Protein AF-A0A1W2LYK5-F1 (afdb_monomer_lite)

Foldseek 3Di:
DVVVVVVVVCVVVVVVCQDLVNCQVAFAFEPDDLRGHQWHDDPNFIWGFLLGSNPDPVSVVPRDPVSVPDDSFAFPVVPPQDDDDPDQDWDFDAWRHYVVDDTWTKTARDDAPPVGDGQWIWTPPDVRGITIIGTPPGD

Organism: NCBI:txid227715

Structure (mmCIF, N/CA/C/O backbone):
data_AF-A0A1W2LYK5-F1
#
_entry.id   AF-A0A1W2LYK5-F1
#
loop_
_atom_site.group_PDB
_atom_site.id
_atom_site.type_symbol
_atom_site.label_atom_id
_atom_site.label_alt_id
_atom_site.label_comp_id
_atom_site.label_asym_id
_atom_site.label_entity_id
_atom_site.label_seq_id
_atom_site.pdbx_PDB_ins_code
_atom_site.Cartn_x
_atom_site.Cartn_y
_atom_site.Cartn_z
_atom_site.occupancy
_atom_site.B_iso_or_equiv
_atom_site.auth_seq_id
_atom_site.auth_comp_id
_atom_site.auth_asym_id
_atom_site.auth_atom_id
_atom_site.pdbx_PDB_model_num
ATOM 1 N N . MET A 1 1 ? 32.619 -19.075 -25.658 1.00 56.69 1 MET A N 1
ATOM 2 C CA . MET A 1 1 ? 32.924 -17.700 -25.191 1.00 56.69 1 MET A CA 1
ATOM 3 C C . MET A 1 1 ? 31.759 -16.702 -25.325 1.00 56.69 1 MET A C 1
ATOM 5 O O . MET A 1 1 ? 31.976 -15.523 -25.106 1.00 56.69 1 MET A O 1
ATOM 9 N N . VAL A 1 2 ? 30.522 -17.137 -25.621 1.00 58.50 2 VAL A N 1
ATOM 10 C CA . VAL A 1 2 ? 29.346 -16.240 -25.767 1.00 58.50 2 VAL A CA 1
ATOM 11 C C . VAL A 1 2 ? 28.432 -16.264 -24.528 1.00 58.50 2 VAL A C 1
ATOM 13 O O . VAL A 1 2 ? 27.622 -15.370 -24.328 1.00 58.50 2 VAL A O 1
ATOM 16 N N . LEU A 1 3 ? 28.605 -17.251 -23.640 1.00 58.81 3 LEU A N 1
ATOM 17 C CA . LEU A 1 3 ? 27.759 -17.422 -22.453 1.00 58.81 3 LEU A CA 1
ATOM 18 C C . LEU A 1 3 ? 27.906 -16.278 -21.438 1.00 58.81 3 LEU A C 1
ATOM 20 O O . LEU A 1 3 ? 26.917 -15.815 -20.892 1.00 58.81 3 LEU A O 1
ATOM 24 N N . VAL A 1 4 ? 29.136 -15.812 -21.207 1.00 66.19 4 VAL A N 1
ATOM 25 C CA . VAL A 1 4 ? 29.448 -14.765 -20.220 1.00 66.19 4 VAL A CA 1
ATOM 26 C C . VAL A 1 4 ? 28.820 -13.409 -20.579 1.00 66.19 4 VAL A C 1
ATOM 28 O O . VAL A 1 4 ? 28.147 -12.848 -19.718 1.00 66.19 4 VAL A O 1
ATOM 31 N N . PRO A 1 5 ? 28.948 -12.881 -21.816 1.00 65.38 5 PRO A N 1
ATOM 32 C CA . PRO A 1 5 ? 28.287 -11.625 -22.171 1.00 65.38 5 PRO A CA 1
ATOM 33 C C . PRO A 1 5 ? 26.756 -11.734 -22.162 1.00 65.38 5 PRO A C 1
ATOM 35 O O . PRO A 1 5 ? 26.103 -10.774 -21.774 1.00 65.38 5 PRO A O 1
ATOM 38 N N . VAL A 1 6 ? 26.182 -12.894 -22.508 1.00 69.12 6 VAL A N 1
ATOM 39 C CA . VAL A 1 6 ? 24.724 -13.126 -22.454 1.00 69.12 6 VAL A CA 1
ATOM 40 C C . VAL A 1 6 ? 24.207 -13.208 -21.011 1.00 69.12 6 VAL A C 1
ATOM 42 O O . VAL A 1 6 ? 23.164 -12.645 -20.694 1.00 69.12 6 VAL A O 1
ATOM 45 N N . LEU A 1 7 ? 24.943 -13.861 -20.109 1.00 67.12 7 LEU A N 1
ATOM 46 C CA . LEU A 1 7 ? 24.621 -13.889 -18.677 1.00 67.12 7 LEU A CA 1
ATOM 47 C C . LEU A 1 7 ? 24.741 -12.505 -18.034 1.00 67.12 7 LEU A C 1
ATOM 49 O O . LEU A 1 7 ? 23.909 -12.148 -17.206 1.00 67.12 7 LEU A O 1
ATOM 53 N N . LEU A 1 8 ? 25.737 -11.710 -18.431 1.00 64.06 8 LEU A N 1
ATOM 54 C CA . LEU A 1 8 ? 25.890 -10.334 -17.959 1.00 64.06 8 LEU A CA 1
ATOM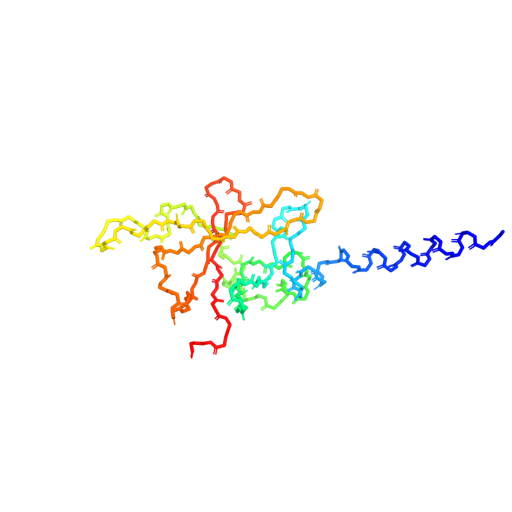 55 C C . LEU A 1 8 ? 24.749 -9.436 -18.449 1.00 64.06 8 LEU A C 1
ATOM 57 O O . LEU A 1 8 ? 24.193 -8.689 -17.649 1.00 64.06 8 LEU A O 1
ATOM 61 N N . THR A 1 9 ? 24.347 -9.523 -19.720 1.00 62.62 9 THR A N 1
ATOM 62 C CA . THR A 1 9 ? 23.219 -8.726 -20.229 1.00 62.62 9 THR A CA 1
ATOM 63 C C . THR A 1 9 ? 21.892 -9.144 -19.604 1.00 62.62 9 THR A C 1
ATOM 65 O O . THR A 1 9 ? 21.122 -8.273 -19.204 1.00 62.62 9 THR A O 1
ATOM 68 N N . LEU A 1 10 ? 21.644 -10.447 -19.429 1.00 63.03 10 LEU A N 1
ATOM 69 C CA . LEU A 1 10 ? 20.467 -10.949 -18.710 1.00 63.03 10 LEU A CA 1
ATOM 70 C C . LEU A 1 10 ? 20.478 -10.556 -17.228 1.00 63.03 10 LEU A C 1
ATOM 72 O O . LEU A 1 10 ? 19.434 -10.200 -16.694 1.00 63.03 10 LEU A O 1
ATOM 76 N N . GLY A 1 11 ? 21.639 -10.566 -16.569 1.00 62.53 11 GLY A N 1
ATOM 77 C CA . GLY A 1 11 ? 21.780 -10.132 -15.179 1.00 62.53 11 GLY A CA 1
ATOM 78 C C . GLY A 1 11 ? 21.525 -8.633 -14.996 1.00 62.53 11 GLY A C 1
ATOM 79 O O . GLY A 1 11 ? 20.827 -8.238 -14.064 1.00 62.53 11 GLY A O 1
ATOM 80 N N . VAL A 1 12 ? 22.023 -7.797 -15.912 1.00 62.00 12 VAL A N 1
ATOM 81 C CA . VAL A 1 12 ? 21.810 -6.339 -15.887 1.00 62.00 12 VAL A CA 1
ATOM 82 C C . VAL A 1 12 ? 20.353 -5.980 -16.208 1.00 62.00 12 VAL A C 1
ATOM 84 O O . VAL A 1 12 ? 19.761 -5.156 -15.512 1.00 62.00 12 VAL A O 1
ATOM 87 N N . LEU A 1 13 ? 19.744 -6.624 -17.210 1.00 59.59 13 LEU A N 1
ATOM 88 C CA . LEU A 1 13 ? 18.330 -6.418 -17.557 1.00 59.59 13 LEU A CA 1
ATOM 89 C C . LEU A 1 13 ? 17.386 -6.977 -16.484 1.00 59.59 13 LEU A C 1
ATOM 91 O O . LEU A 1 13 ? 16.396 -6.333 -16.144 1.00 59.59 13 LEU A O 1
ATOM 95 N N . GLY A 1 14 ? 17.720 -8.133 -15.906 1.00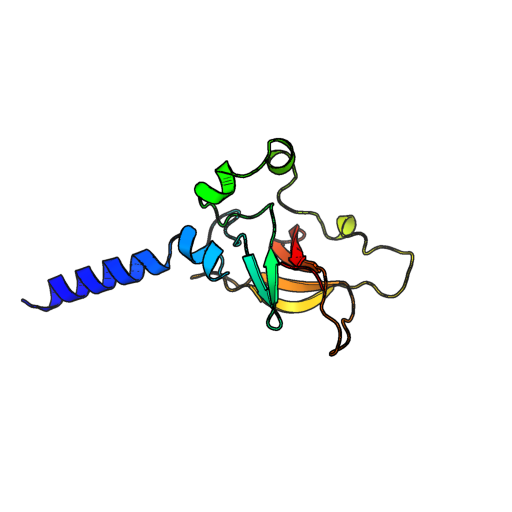 61.41 14 GLY A N 1
ATOM 96 C CA . GLY A 1 14 ? 16.986 -8.728 -14.792 1.00 61.41 14 GLY A CA 1
ATOM 97 C C . GLY A 1 14 ? 17.038 -7.845 -13.548 1.00 61.41 14 GLY A C 1
ATOM 98 O O . GLY A 1 14 ? 16.001 -7.540 -12.974 1.00 61.41 14 GLY A O 1
ATOM 99 N N . GLY A 1 15 ? 18.219 -7.342 -13.177 1.00 62.69 15 GLY A N 1
ATOM 100 C CA . GLY A 1 15 ? 18.390 -6.459 -12.019 1.00 62.69 15 GLY A CA 1
ATOM 101 C C . GLY A 1 15 ? 17.610 -5.142 -12.115 1.00 62.69 15 GLY A C 1
ATOM 102 O O . GLY A 1 15 ? 17.073 -4.669 -11.113 1.00 62.69 15 GLY A O 1
ATOM 103 N N . ALA A 1 16 ? 17.485 -4.567 -13.316 1.00 65.25 16 ALA A N 1
ATOM 104 C CA . ALA A 1 16 ? 16.752 -3.316 -13.532 1.00 65.25 16 ALA A CA 1
ATOM 105 C C . ALA A 1 16 ? 15.245 -3.439 -13.227 1.00 65.25 16 ALA A C 1
ATOM 107 O O . ALA A 1 16 ? 14.635 -2.489 -12.723 1.00 65.25 16 ALA A O 1
ATOM 108 N N . ALA A 1 17 ? 14.665 -4.620 -13.465 1.00 64.12 17 ALA A N 1
ATOM 109 C CA . ALA A 1 17 ? 13.265 -4.918 -13.176 1.00 64.12 17 ALA A CA 1
ATOM 110 C C . ALA A 1 17 ? 12.966 -5.065 -11.677 1.00 64.12 17 ALA A C 1
ATOM 112 O O . ALA A 1 17 ? 11.803 -5.136 -11.311 1.00 64.12 17 ALA A O 1
ATOM 113 N N . PHE A 1 18 ? 13.984 -5.086 -10.808 1.00 77.88 18 PHE A N 1
ATOM 114 C CA . PHE A 1 18 ? 13.834 -5.268 -9.359 1.00 77.88 18 PHE A CA 1
ATOM 115 C C . PHE A 1 18 ? 14.186 -4.009 -8.558 1.00 77.88 18 PHE A C 1
ATOM 117 O O . PHE A 1 18 ? 14.488 -4.068 -7.366 1.00 77.88 18 PHE A O 1
ATOM 124 N N . THR A 1 19 ? 14.139 -2.843 -9.201 1.00 85.12 19 THR A N 1
ATOM 125 C CA . THR A 1 19 ? 14.416 -1.565 -8.540 1.00 85.12 19 THR A CA 1
ATOM 126 C C . THR A 1 19 ? 13.174 -0.997 -7.867 1.00 85.12 19 THR A C 1
ATOM 128 O O . THR A 1 19 ? 12.041 -1.218 -8.293 1.00 85.12 19 THR A O 1
ATOM 131 N N . SER A 1 20 ? 13.380 -0.173 -6.841 1.00 87.75 20 SER A N 1
ATOM 132 C CA . SER A 1 20 ? 12.300 0.562 -6.176 1.00 87.75 20 SER A CA 1
ATOM 133 C C . SER A 1 20 ? 11.527 1.459 -7.140 1.00 87.75 20 SER A C 1
ATOM 135 O O . SER A 1 20 ? 10.318 1.603 -7.009 1.00 87.75 20 SER A O 1
ATOM 137 N N . LYS A 1 21 ? 12.187 2.035 -8.152 1.00 86.56 21 LYS A N 1
ATOM 138 C CA . LYS A 1 21 ? 11.506 2.842 -9.171 1.00 86.56 21 LYS A CA 1
ATOM 139 C C . LYS A 1 21 ? 10.470 2.020 -9.942 1.00 86.56 21 LYS A C 1
ATOM 141 O O . LYS A 1 21 ? 9.342 2.475 -10.093 1.00 86.56 21 LYS A O 1
ATOM 146 N N . VAL A 1 22 ? 10.839 0.817 -10.381 1.00 87.44 22 VAL A N 1
ATOM 147 C CA . VAL A 1 22 ? 9.934 -0.077 -11.117 1.00 87.44 22 VAL A CA 1
ATOM 148 C C . VAL A 1 22 ? 8.843 -0.622 -10.193 1.00 87.44 22 VAL A C 1
ATOM 150 O O . VAL A 1 22 ? 7.679 -0.600 -10.580 1.00 87.44 22 VAL A O 1
ATOM 153 N N . ALA A 1 23 ? 9.179 -0.985 -8.952 1.00 90.12 23 ALA A N 1
ATOM 154 C CA . ALA A 1 23 ? 8.219 -1.437 -7.940 1.00 90.12 23 ALA A CA 1
ATOM 155 C C . ALA A 1 23 ? 7.059 -0.446 -7.751 1.00 90.12 23 ALA A C 1
ATOM 157 O O . ALA A 1 23 ? 5.896 -0.824 -7.834 1.00 90.12 23 ALA A O 1
ATOM 158 N N . ASN A 1 24 ? 7.366 0.846 -7.600 1.00 90.75 24 ASN A N 1
ATOM 159 C CA . ASN A 1 24 ? 6.345 1.891 -7.467 1.00 90.75 24 ASN A CA 1
ATOM 160 C C . ASN A 1 24 ? 5.562 2.182 -8.750 1.00 90.75 24 ASN A C 1
ATOM 162 O O . ASN A 1 24 ? 4.464 2.725 -8.669 1.00 90.75 24 ASN A O 1
ATOM 166 N N . HIS A 1 25 ? 6.138 1.895 -9.919 1.00 86.81 25 HIS A N 1
ATOM 167 C CA . HIS A 1 25 ? 5.488 2.154 -11.201 1.00 86.81 25 HIS A CA 1
ATOM 168 C C . HIS A 1 25 ? 4.543 1.019 -11.604 1.00 86.81 25 HIS A C 1
ATOM 170 O O . HIS A 1 25 ? 3.451 1.278 -12.092 1.00 86.81 25 HIS A O 1
ATOM 176 N N . ILE A 1 26 ? 4.967 -0.226 -11.380 1.00 87.12 26 ILE A N 1
ATOM 177 C CA . ILE A 1 26 ? 4.223 -1.439 -11.740 1.00 87.12 26 ILE A CA 1
ATOM 178 C C . ILE A 1 26 ? 3.300 -1.900 -10.604 1.00 87.12 26 ILE A C 1
ATOM 180 O O . ILE A 1 26 ? 2.294 -2.551 -10.860 1.00 87.12 26 ILE A O 1
ATOM 184 N N . GLY A 1 27 ? 3.613 -1.551 -9.355 1.00 90.06 27 GLY A N 1
ATOM 185 C CA . GLY A 1 27 ? 2.765 -1.828 -8.196 1.00 90.06 27 GLY A CA 1
ATOM 186 C C . GLY A 1 27 ? 3.025 -3.161 -7.498 1.00 90.06 27 GLY A C 1
ATOM 187 O O . GLY A 1 27 ? 2.128 -3.686 -6.843 1.00 90.06 27 GLY A O 1
ATOM 188 N N . TYR A 1 28 ? 4.248 -3.697 -7.581 1.00 91.19 28 TYR A N 1
ATOM 189 C CA . TYR A 1 28 ? 4.686 -4.803 -6.720 1.00 91.19 28 TYR A CA 1
ATOM 190 C C . TYR A 1 28 ? 5.513 -4.285 -5.538 1.00 91.19 28 TYR A C 1
ATOM 192 O O . TYR A 1 28 ? 6.182 -3.255 -5.630 1.00 91.19 28 TYR A O 1
ATOM 200 N N . GLY A 1 29 ? 5.501 -5.008 -4.419 1.00 92.75 29 GLY A N 1
ATOM 201 C CA . GLY A 1 29 ? 6.320 -4.680 -3.255 1.00 92.75 29 GLY A CA 1
ATOM 202 C C . GLY A 1 29 ? 7.680 -5.377 -3.246 1.00 92.75 29 GLY A C 1
ATOM 203 O O . GLY A 1 29 ? 7.890 -6.411 -3.877 1.00 92.75 29 GLY A O 1
ATOM 204 N N . LEU A 1 30 ? 8.620 -4.808 -2.499 1.00 92.38 30 LEU A N 1
ATOM 205 C CA . LEU A 1 30 ? 9.961 -5.353 -2.283 1.00 92.38 30 LEU A CA 1
ATOM 206 C C . LEU A 1 30 ? 10.050 -6.082 -0.930 1.00 92.38 30 LEU A C 1
ATOM 208 O O . LEU A 1 30 ? 9.358 -5.685 0.011 1.00 92.38 30 LEU A O 1
ATOM 212 N N . PRO A 1 31 ? 10.930 -7.093 -0.785 1.00 88.31 31 PRO A N 1
ATOM 213 C CA . PRO A 1 31 ? 11.086 -7.867 0.447 1.00 88.31 31 PRO A CA 1
ATOM 214 C C . PRO A 1 31 ? 11.925 -7.088 1.475 1.00 88.31 31 PRO A C 1
ATOM 216 O O . PRO A 1 31 ? 13.041 -7.463 1.823 1.00 88.31 31 PRO A O 1
ATOM 219 N N . ARG A 1 32 ? 11.410 -5.942 1.920 1.00 84.75 32 ARG A N 1
ATOM 220 C CA . ARG A 1 32 ? 12.053 -5.057 2.895 1.00 84.75 32 ARG A CA 1
ATOM 221 C C . ARG A 1 32 ? 11.029 -4.366 3.775 1.00 84.75 32 ARG A C 1
ATOM 223 O O . ARG A 1 32 ? 9.849 -4.291 3.427 1.00 84.75 32 ARG A O 1
ATOM 230 N N . GLU A 1 33 ? 11.497 -3.811 4.886 1.00 82.38 33 GLU A N 1
ATOM 231 C CA . GLU A 1 33 ? 10.667 -2.933 5.701 1.00 82.38 33 GLU A CA 1
ATOM 232 C C . GLU A 1 33 ? 10.161 -1.762 4.847 1.00 82.38 33 GLU A C 1
ATOM 234 O O . GLU A 1 33 ? 10.912 -1.177 4.062 1.00 82.38 33 GLU A O 1
ATOM 239 N N . ARG A 1 34 ? 8.861 -1.466 4.948 1.00 88.56 34 ARG A N 1
ATOM 240 C CA . ARG A 1 34 ? 8.181 -0.448 4.129 1.00 88.56 34 ARG A CA 1
ATOM 241 C C . ARG A 1 34 ? 8.368 -0.641 2.615 1.00 88.56 34 ARG A C 1
ATOM 243 O O . ARG A 1 34 ? 8.403 0.318 1.844 1.00 88.56 34 ARG A O 1
ATOM 250 N N . GLY A 1 35 ? 8.480 -1.898 2.181 1.00 91.94 35 GLY A N 1
ATOM 251 C CA . GLY A 1 35 ? 8.684 -2.283 0.785 1.00 91.94 35 GLY A CA 1
ATOM 252 C C . GLY A 1 35 ? 7.449 -2.177 -0.111 1.00 91.94 35 GLY A C 1
ATOM 253 O O . GLY A 1 35 ? 7.575 -2.426 -1.307 1.00 91.94 35 GLY A O 1
ATOM 254 N N . LEU A 1 36 ? 6.282 -1.818 0.431 1.00 95.75 36 LEU A N 1
ATOM 255 C CA . LEU A 1 36 ? 5.055 -1.655 -0.349 1.00 95.75 36 LEU A CA 1
ATOM 256 C C . LEU A 1 36 ? 5.134 -0.451 -1.301 1.00 95.75 36 LEU A C 1
ATOM 258 O O . LEU A 1 36 ? 5.722 0.573 -0.935 1.00 95.75 36 LEU A O 1
ATOM 262 N N . PRO A 1 37 ? 4.567 -0.568 -2.513 1.00 95.50 37 PRO A N 1
ATOM 263 C CA . PRO A 1 37 ? 4.672 0.451 -3.549 1.00 95.50 37 PRO A CA 1
ATOM 264 C C . PRO A 1 37 ? 3.750 1.637 -3.275 1.00 95.50 37 PRO A C 1
ATOM 266 O O . PRO A 1 37 ? 2.694 1.485 -2.675 1.00 95.50 37 PRO A O 1
ATOM 269 N N . TYR A 1 38 ? 4.130 2.805 -3.784 1.00 94.62 38 TYR A N 1
ATOM 270 C CA . TYR A 1 38 ? 3.339 4.036 -3.798 1.00 94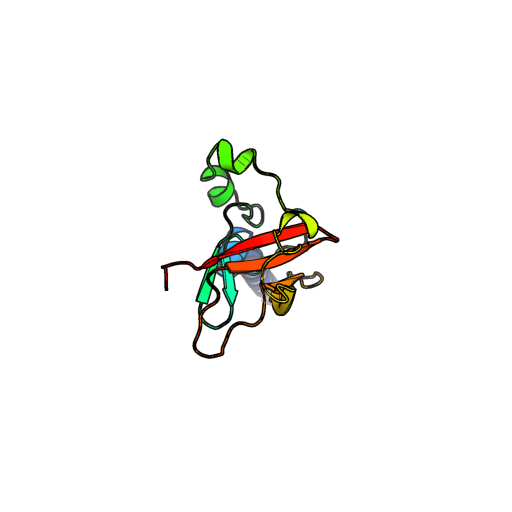.62 38 TYR A CA 1
ATOM 271 C C . TYR A 1 38 ? 1.984 3.866 -4.486 1.00 94.62 38 TYR A C 1
ATOM 273 O O . TYR A 1 38 ? 0.995 4.466 -4.068 1.00 94.62 38 TYR A O 1
ATOM 281 N N . ARG A 1 39 ? 1.939 3.047 -5.540 1.00 95.12 39 ARG A N 1
ATOM 282 C CA . ARG A 1 39 ? 0.750 2.778 -6.346 1.00 95.12 39 ARG A CA 1
ATOM 283 C C . ARG A 1 39 ? 0.489 1.280 -6.411 1.00 95.12 39 ARG A C 1
ATOM 285 O O . ARG A 1 39 ? 1.433 0.511 -6.556 1.00 95.12 39 ARG A O 1
ATOM 292 N N . ILE A 1 40 ? -0.777 0.891 -6.353 1.00 95.88 40 ILE A N 1
ATOM 293 C CA . ILE A 1 40 ? -1.247 -0.470 -6.626 1.00 95.88 40 ILE A CA 1
ATOM 294 C C . ILE A 1 40 ? -2.383 -0.426 -7.645 1.00 95.88 40 ILE A C 1
ATOM 296 O O . ILE A 1 40 ? -3.062 0.595 -7.777 1.00 95.88 40 ILE A O 1
ATOM 300 N N . HIS A 1 41 ? -2.588 -1.537 -8.345 1.00 93.56 41 HIS A N 1
ATOM 301 C CA . HIS A 1 41 ? -3.664 -1.695 -9.311 1.00 93.56 41 HIS A CA 1
ATOM 302 C C . HIS A 1 41 ? -4.681 -2.708 -8.791 1.00 93.56 41 HIS A C 1
ATOM 304 O O . HIS A 1 41 ? -4.302 -3.800 -8.377 1.00 93.56 41 HIS A O 1
ATOM 310 N N . TYR A 1 42 ? -5.960 -2.348 -8.810 1.00 92.44 42 TYR A N 1
ATOM 311 C CA . TYR A 1 42 ? -7.055 -3.220 -8.400 1.00 92.44 42 TYR A CA 1
ATOM 312 C C . TYR A 1 42 ? -8.301 -2.905 -9.222 1.00 92.44 42 TYR A C 1
ATOM 314 O O . TYR A 1 42 ? -8.644 -1.741 -9.419 1.00 92.44 42 TYR A O 1
ATOM 322 N N . ASN A 1 43 ? -8.981 -3.947 -9.705 1.00 91.44 43 ASN A N 1
ATOM 323 C CA . ASN A 1 43 ? -10.227 -3.837 -10.469 1.00 91.44 43 ASN A CA 1
ATOM 324 C C . ASN A 1 43 ? -10.165 -2.825 -11.638 1.00 91.44 43 ASN A C 1
ATOM 326 O O . ASN A 1 43 ? -11.064 -2.005 -11.825 1.00 91.44 43 ASN A O 1
ATOM 330 N N . GLY A 1 44 ? -9.065 -2.825 -12.402 1.00 90.38 44 GLY A N 1
ATOM 331 C CA . GLY A 1 44 ? -8.885 -1.913 -13.538 1.00 90.38 44 GLY A CA 1
ATOM 332 C C . GLY A 1 44 ? -8.587 -0.460 -13.151 1.00 90.38 44 GLY A C 1
ATOM 333 O O . GLY A 1 44 ? -8.583 0.410 -14.023 1.00 90.38 44 GLY A O 1
ATOM 334 N N . ARG A 1 45 ? -8.350 -0.171 -11.866 1.00 93.12 45 ARG A N 1
ATOM 335 C CA . ARG A 1 45 ? -8.122 1.176 -11.332 1.00 93.12 45 ARG A CA 1
ATOM 336 C C . ARG A 1 45 ? -6.806 1.260 -10.563 1.00 93.12 45 ARG A C 1
ATOM 338 O O . ARG A 1 45 ? -6.356 0.292 -9.954 1.00 93.12 45 ARG A O 1
ATOM 345 N N . ASP A 1 46 ? -6.218 2.451 -10.569 1.00 94.75 46 ASP A N 1
ATOM 346 C CA . ASP A 1 46 ? -5.008 2.755 -9.811 1.00 94.75 46 ASP A CA 1
ATOM 347 C C . ASP A 1 46 ? -5.363 3.388 -8.466 1.00 94.75 46 ASP A C 1
ATOM 349 O O . ASP A 1 46 ? -6.154 4.330 -8.389 1.00 94.75 46 ASP A O 1
ATOM 353 N N . TYR A 1 47 ? -4.707 2.914 -7.415 1.00 95.69 47 TYR A N 1
ATOM 354 C CA . TYR A 1 47 ? -4.818 3.448 -6.066 1.00 95.69 47 TYR A CA 1
ATOM 355 C C . TYR A 1 47 ? -3.441 3.858 -5.557 1.00 95.69 47 TYR A C 1
ATOM 357 O O . TYR A 1 47 ? -2.444 3.201 -5.863 1.00 95.69 47 TYR A O 1
ATOM 365 N N . ARG A 1 48 ? -3.362 4.934 -4.770 1.00 95.25 48 ARG A N 1
ATOM 366 C CA . ARG A 1 48 ? -2.096 5.471 -4.255 1.00 95.25 48 ARG A CA 1
ATOM 367 C C . ARG A 1 48 ? -2.098 5.642 -2.745 1.00 95.25 48 ARG A C 1
ATOM 369 O O . ARG A 1 48 ? -3.105 6.036 -2.166 1.00 95.25 48 ARG A O 1
ATOM 376 N N . SER A 1 49 ? -0.945 5.425 -2.125 1.00 93.75 49 SER A N 1
ATOM 377 C CA . SER A 1 49 ? -0.716 5.762 -0.724 1.00 93.75 49 SER A CA 1
ATOM 378 C C . SER A 1 49 ? 0.498 6.668 -0.590 1.00 93.75 49 SER A C 1
ATOM 380 O O . SER A 1 49 ? 1.615 6.301 -0.952 1.00 93.75 49 SER A O 1
ATOM 382 N N . HIS A 1 50 ? 0.286 7.846 -0.007 1.00 90.38 50 HIS A N 1
ATOM 383 C CA . HIS A 1 50 ? 1.347 8.819 0.267 1.00 90.38 50 HIS A CA 1
ATOM 384 C C . HIS A 1 50 ? 2.301 8.369 1.387 1.00 90.38 50 HIS A C 1
ATOM 386 O O . HIS A 1 50 ? 3.348 8.973 1.596 1.00 90.38 50 HIS A O 1
ATOM 392 N N . LEU A 1 51 ? 1.969 7.295 2.111 1.00 92.25 51 LEU A N 1
ATOM 393 C CA . LEU A 1 51 ? 2.806 6.748 3.183 1.00 92.25 51 LEU A CA 1
ATOM 394 C C . LEU A 1 51 ? 3.868 5.777 2.654 1.00 92.25 51 LEU A C 1
ATOM 396 O O . LEU A 1 51 ? 4.890 5.546 3.305 1.00 92.25 51 LEU A O 1
ATOM 400 N N . THR A 1 52 ? 3.663 5.233 1.457 1.00 94.25 52 THR A N 1
ATOM 401 C CA . THR A 1 52 ? 4.502 4.187 0.875 1.00 94.25 52 THR A CA 1
ATOM 402 C C . THR A 1 52 ? 5.268 4.690 -0.330 1.00 94.25 52 THR A C 1
ATOM 404 O O . THR A 1 52 ? 4.712 5.375 -1.177 1.00 94.25 52 THR A O 1
ATOM 407 N N . CYS A 1 53 ? 6.527 4.286 -0.438 1.00 93.12 53 CYS A N 1
ATOM 408 C CA . CYS A 1 53 ? 7.367 4.614 -1.585 1.00 93.12 53 CYS A CA 1
ATOM 409 C C . CYS A 1 53 ? 8.194 3.425 -2.052 1.00 93.12 53 CYS A C 1
ATOM 411 O O . CYS A 1 53 ? 9.163 3.630 -2.778 1.00 93.12 53 CYS A O 1
ATOM 413 N N . ALA A 1 54 ? 7.922 2.206 -1.568 1.00 91.94 54 ALA A N 1
ATOM 414 C CA . ALA A 1 54 ? 8.801 1.046 -1.686 1.00 91.94 54 ALA A CA 1
ATOM 415 C C . ALA A 1 54 ? 10.276 1.455 -1.579 1.00 91.94 54 ALA A C 1
ATOM 417 O O . ALA A 1 54 ? 11.054 1.020 -2.421 1.00 91.94 54 ALA A O 1
ATOM 418 N N . GLY A 1 55 ? 10.607 2.362 -0.637 1.00 87.44 55 GLY A N 1
ATOM 419 C CA . GLY A 1 55 ? 11.864 3.105 -0.411 1.00 87.44 55 GLY A CA 1
ATOM 420 C C . GLY A 1 55 ? 12.587 3.697 -1.635 1.00 87.44 55 GLY A C 1
ATOM 421 O O . GLY A 1 55 ? 13.815 3.629 -1.707 1.00 87.44 55 GLY A O 1
ATOM 422 N N . ALA A 1 56 ? 11.860 4.201 -2.629 1.00 89.12 56 ALA A N 1
ATOM 423 C CA . ALA A 1 56 ? 12.423 4.968 -3.731 1.00 89.12 56 ALA A CA 1
ATOM 424 C C . ALA A 1 56 ? 12.618 6.432 -3.318 1.00 89.12 56 ALA A C 1
ATOM 426 O O . ALA A 1 56 ? 11.663 7.098 -2.926 1.00 89.12 56 ALA A O 1
ATOM 427 N N . GLN A 1 57 ? 13.843 6.935 -3.469 1.00 88.62 57 GLN A N 1
ATOM 428 C CA . GLN A 1 57 ? 14.225 8.272 -3.010 1.00 88.62 57 GLN A CA 1
ATOM 429 C C . GLN A 1 57 ? 13.384 9.393 -3.635 1.00 88.62 57 GLN A C 1
ATOM 431 O O . GLN A 1 57 ? 12.913 10.259 -2.915 1.00 88.62 57 GLN A O 1
ATOM 436 N N . TRP A 1 58 ? 13.099 9.319 -4.941 1.00 86.56 58 TRP A N 1
ATOM 437 C CA . TRP A 1 58 ? 12.266 10.318 -5.625 1.00 86.56 58 TRP A CA 1
ATOM 438 C C . TRP A 1 58 ? 10.887 10.504 -4.968 1.00 86.56 58 TRP A C 1
ATOM 440 O O . TRP A 1 58 ? 10.382 11.613 -4.925 1.00 86.56 58 TRP A O 1
ATOM 450 N N . CYS A 1 59 ? 10.304 9.433 -4.421 1.00 89.12 59 CYS A N 1
ATOM 451 C CA . CYS A 1 59 ? 9.001 9.472 -3.761 1.00 89.12 59 CYS A CA 1
ATOM 452 C C . CYS A 1 59 ? 9.116 9.950 -2.306 1.00 89.12 59 CYS A C 1
ATOM 454 O O . CYS A 1 59 ? 8.255 10.674 -1.819 1.00 89.12 59 CYS A O 1
ATOM 456 N N . GLU A 1 60 ? 10.186 9.575 -1.600 1.00 89.69 60 GLU A N 1
ATOM 457 C CA . GLU A 1 60 ? 10.426 10.026 -0.220 1.00 89.69 60 GLU A CA 1
ATOM 458 C C . GLU A 1 60 ? 10.765 11.525 -0.147 1.00 89.69 60 GLU A C 1
ATOM 460 O O . GLU A 1 60 ? 10.371 12.214 0.801 1.00 89.69 60 GLU A O 1
ATOM 465 N N . ASP A 1 61 ? 11.467 12.043 -1.155 1.00 91.06 61 ASP A N 1
ATOM 466 C CA . ASP A 1 61 ? 11.853 13.452 -1.252 1.00 91.06 61 ASP A CA 1
ATOM 467 C C . ASP A 1 61 ? 10.633 14.357 -1.511 1.00 91.06 61 ASP A C 1
ATOM 469 O O . ASP A 1 61 ? 10.569 15.464 -0.975 1.00 91.06 61 ASP A O 1
ATOM 473 N N . GLU A 1 62 ? 9.630 13.857 -2.240 1.00 90.44 62 GLU A N 1
ATOM 474 C CA . GLU A 1 62 ? 8.373 14.561 -2.541 1.00 90.44 62 GLU A CA 1
ATOM 475 C C . GLU A 1 62 ? 7.422 14.681 -1.338 1.00 90.44 62 GLU A C 1
ATOM 477 O O . GLU A 1 62 ? 6.525 15.526 -1.358 1.00 90.44 62 GLU A O 1
ATOM 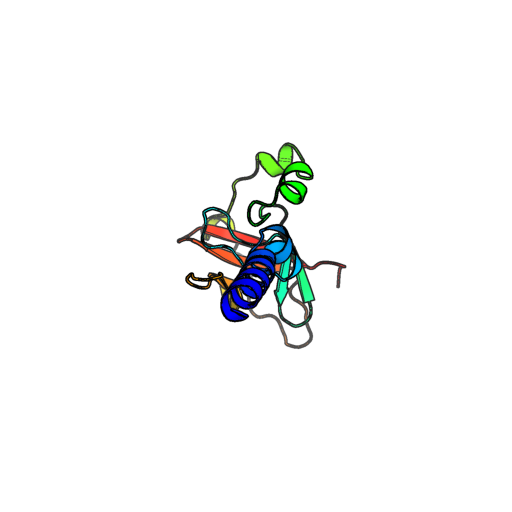482 N N . LYS A 1 63 ? 7.612 13.883 -0.276 1.00 89.62 63 LYS A N 1
ATOM 483 C CA . LYS A 1 63 ? 6.745 13.933 0.912 1.00 89.62 63 LYS A CA 1
ATOM 484 C C . LYS A 1 63 ? 6.843 15.272 1.636 1.00 89.62 63 LYS A C 1
ATOM 486 O O . LYS A 1 63 ? 7.938 15.787 1.885 1.00 89.62 63 LYS A O 1
ATOM 491 N N . THR A 1 64 ? 5.709 15.795 2.085 1.00 91.31 64 THR A N 1
ATOM 492 C CA . THR A 1 64 ? 5.701 16.972 2.962 1.00 91.31 64 THR A CA 1
ATOM 493 C C . THR A 1 64 ? 6.201 16.616 4.373 1.00 91.31 64 THR A C 1
ATOM 495 O O . THR A 1 64 ? 6.194 15.442 4.764 1.00 91.31 64 THR A O 1
ATOM 498 N N . PRO A 1 65 ? 6.651 17.594 5.183 1.00 91.94 65 PRO A N 1
ATOM 499 C CA . PRO A 1 65 ? 7.002 17.349 6.584 1.00 91.94 65 PRO A CA 1
ATOM 500 C C . PRO A 1 65 ? 5.871 16.679 7.378 1.00 91.94 65 PRO A C 1
ATOM 502 O O . PRO A 1 65 ? 6.124 15.772 8.169 1.00 91.94 65 PRO A O 1
ATOM 505 N N . GLU A 1 66 ? 4.623 17.071 7.122 1.00 90.75 66 GLU A N 1
ATOM 506 C CA . GLU A 1 66 ? 3.435 16.499 7.758 1.00 90.75 66 GLU A CA 1
ATOM 507 C C . GLU A 1 66 ? 3.232 15.037 7.350 1.00 90.75 66 GLU A C 1
ATOM 509 O O . GLU A 1 66 ? 2.902 14.203 8.189 1.00 90.75 66 GLU A O 1
ATOM 514 N N . GLU A 1 67 ? 3.456 14.695 6.078 1.00 89.81 67 GLU A N 1
ATOM 515 C CA . GLU A 1 67 ?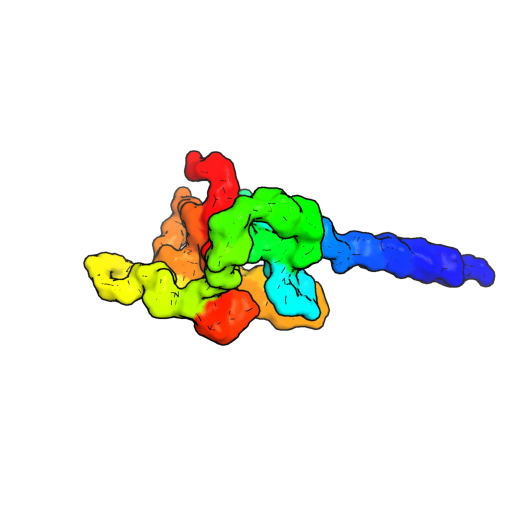 3.384 13.312 5.597 1.00 89.81 67 GLU A CA 1
ATOM 516 C C . GLU A 1 67 ? 4.486 12.433 6.190 1.00 89.81 67 GLU A C 1
ATOM 518 O O . GLU A 1 67 ? 4.219 11.290 6.556 1.00 89.81 67 GLU A O 1
ATOM 523 N N . ARG A 1 68 ? 5.705 12.965 6.349 1.00 88.31 68 ARG A N 1
ATOM 524 C CA . ARG A 1 68 ? 6.814 12.246 7.000 1.00 88.31 68 ARG A CA 1
ATOM 525 C C . ARG A 1 68 ? 6.565 11.992 8.487 1.00 88.31 68 ARG A C 1
ATOM 527 O O . ARG A 1 68 ? 7.081 11.013 9.020 1.00 88.31 68 ARG A O 1
ATOM 534 N N . ALA A 1 69 ? 5.794 12.856 9.148 1.00 90.81 69 ALA A N 1
ATOM 535 C CA . ALA A 1 69 ? 5.441 12.713 10.558 1.00 90.81 69 ALA A CA 1
ATOM 536 C C . ALA A 1 69 ? 4.298 11.711 10.806 1.00 90.81 69 ALA A C 1
ATOM 538 O O . ALA A 1 69 ? 4.115 11.266 11.941 1.00 90.81 69 ALA A O 1
ATOM 539 N N . LYS A 1 70 ? 3.520 11.347 9.775 1.00 90.19 70 LYS A N 1
ATOM 540 C CA . LYS A 1 70 ? 2.432 10.371 9.917 1.00 90.19 70 LYS A CA 1
ATOM 541 C C . LYS A 1 70 ? 2.986 8.982 10.258 1.00 90.19 70 LYS A C 1
ATOM 543 O O . LYS A 1 70 ? 4.024 8.581 9.722 1.00 90.19 70 LYS A O 1
ATOM 548 N N . PRO A 1 71 ? 2.288 8.211 11.113 1.00 92.12 71 PRO A N 1
ATOM 549 C CA . PRO A 1 71 ? 2.642 6.817 11.333 1.00 92.12 71 PRO A CA 1
ATOM 550 C C . PRO A 1 71 ? 2.560 6.049 10.011 1.00 92.12 71 PRO A C 1
ATOM 552 O O . PRO A 1 71 ? 1.715 6.339 9.164 1.00 92.12 71 PRO A O 1
ATOM 555 N N . TYR A 1 72 ? 3.443 5.062 9.841 1.00 91.56 72 TYR A N 1
ATOM 556 C CA . TYR A 1 72 ? 3.508 4.287 8.602 1.00 91.56 72 TYR A CA 1
ATOM 557 C C . TYR A 1 72 ? 2.183 3.591 8.295 1.00 91.56 72 TYR A C 1
ATOM 559 O O . TYR A 1 72 ? 1.755 3.589 7.151 1.00 91.56 72 TYR A O 1
ATOM 567 N N . CYS A 1 73 ? 1.526 3.035 9.309 1.00 94.12 73 CYS A N 1
ATOM 568 C CA . CYS A 1 73 ? 0.256 2.340 9.177 1.00 94.12 73 CYS A CA 1
ATOM 569 C C . CYS A 1 73 ? -0.646 2.627 10.375 1.00 94.12 73 CYS A C 1
ATOM 571 O O . CYS A 1 73 ? -0.224 3.214 11.372 1.00 94.12 73 CYS A O 1
ATOM 573 N N . THR A 1 74 ? -1.900 2.207 10.254 1.00 93.25 74 THR A N 1
ATOM 574 C CA . THR A 1 74 ? -2.915 2.319 11.302 1.00 93.25 74 THR A CA 1
ATOM 575 C C . 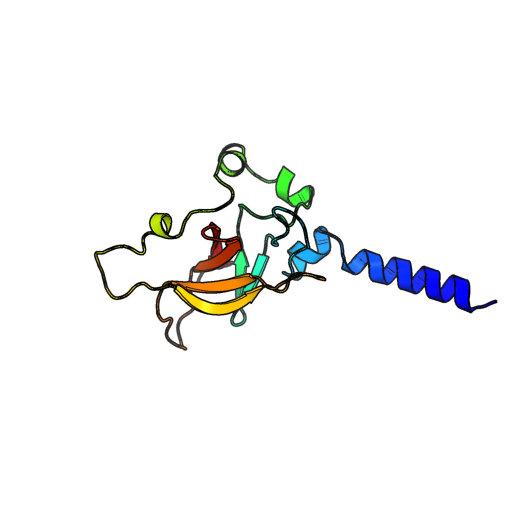THR A 1 74 ? -3.313 0.915 11.763 1.00 93.25 74 THR A C 1
ATOM 577 O O . THR A 1 74 ? -3.484 0.044 10.906 1.00 93.25 74 THR A O 1
ATOM 580 N N . PRO A 1 75 ? -3.471 0.662 13.075 1.00 92.88 75 PRO A N 1
ATOM 581 C CA . PRO A 1 75 ? -4.012 -0.608 13.556 1.00 92.88 75 PRO A CA 1
ATOM 582 C C . PRO A 1 75 ? -5.469 -0.786 13.135 1.00 92.88 75 PRO A C 1
ATOM 584 O O . PRO A 1 75 ? -6.162 0.196 12.852 1.00 92.88 75 PRO A O 1
ATOM 587 N N . ARG A 1 76 ? -5.978 -2.023 13.134 1.00 88.25 76 ARG A N 1
ATOM 588 C CA . ARG A 1 76 ? -7.347 -2.330 12.685 1.00 88.25 76 ARG A CA 1
ATOM 589 C C . ARG A 1 76 ? -8.398 -1.485 13.398 1.00 88.25 76 ARG A C 1
ATOM 591 O O . ARG A 1 76 ? -9.336 -1.001 12.770 1.00 88.25 76 ARG A O 1
ATOM 598 N N . ALA A 1 77 ? -8.218 -1.275 14.702 1.00 86.00 77 ALA A N 1
ATOM 599 C CA . ALA A 1 77 ? -9.110 -0.463 15.528 1.00 86.00 77 ALA A CA 1
ATOM 600 C C . ALA A 1 77 ? -9.177 1.010 15.078 1.00 86.00 77 ALA A C 1
ATOM 602 O O . ALA A 1 77 ? -10.201 1.664 15.254 1.00 86.00 77 ALA A O 1
ATOM 603 N N . GLY A 1 78 ? -8.109 1.528 14.464 1.00 84.75 78 GLY A N 1
ATOM 604 C CA . GLY A 1 78 ? -8.037 2.894 13.947 1.00 84.75 78 GLY A CA 1
ATOM 605 C C . GLY A 1 78 ? -8.614 3.070 12.539 1.00 84.75 78 GLY A C 1
ATOM 606 O O . GLY A 1 78 ? -8.662 4.194 12.050 1.00 84.75 78 GLY A O 1
ATOM 607 N N . LEU A 1 79 ? -9.077 1.997 11.886 1.00 84.19 79 LEU A N 1
ATOM 608 C CA . LEU A 1 79 ? -9.685 2.067 10.549 1.00 84.19 79 LEU A CA 1
ATOM 609 C C . LEU A 1 79 ? -11.130 2.599 10.556 1.00 84.19 79 LEU A C 1
ATOM 611 O O . LEU A 1 79 ? -11.747 2.685 9.497 1.00 84.19 79 LEU A O 1
ATOM 615 N N . GLY A 1 80 ? -11.683 2.942 11.726 1.00 76.62 80 GLY A N 1
ATOM 616 C CA . GLY A 1 80 ? -13.056 3.447 11.843 1.00 76.62 80 GLY A CA 1
ATOM 617 C C . GLY A 1 80 ? -14.122 2.390 11.537 1.00 76.62 80 GLY A C 1
ATOM 618 O O . GLY A 1 80 ? -15.225 2.731 11.129 1.00 76.62 80 GLY A O 1
ATOM 619 N N . LEU A 1 81 ? -13.783 1.108 11.716 1.00 74.81 81 LEU A N 1
ATOM 620 C CA . LEU A 1 81 ? -14.657 -0.043 11.446 1.00 74.81 81 LEU A CA 1
ATOM 621 C C . LEU A 1 81 ? -15.539 -0.431 12.649 1.00 74.81 81 LEU A C 1
ATOM 623 O O . LEU A 1 81 ? -16.314 -1.382 12.562 1.00 74.81 81 LEU A O 1
ATOM 627 N N . SER A 1 82 ? -15.414 0.275 13.777 1.00 59.22 82 SER A N 1
ATOM 628 C CA . SER A 1 82 ? -16.129 -0.033 15.019 1.00 59.22 82 SER A CA 1
ATOM 629 C C . SER A 1 82 ? -17.352 0.871 15.213 1.00 59.22 82 SER A C 1
ATOM 631 O O . SER A 1 82 ? -17.211 2.074 15.399 1.00 59.22 82 SER A O 1
ATOM 633 N N . GLU A 1 83 ? -18.523 0.222 15.189 1.00 54.50 83 GLU A N 1
ATOM 634 C CA . GLU A 1 83 ? -19.855 0.613 15.692 1.00 54.50 83 GLU A CA 1
ATOM 635 C C . GLU A 1 83 ? -20.466 1.949 15.220 1.00 54.50 83 GLU A C 1
ATOM 637 O O . GLU A 1 83 ? -20.207 3.017 15.767 1.00 54.50 83 GLU A O 1
ATOM 642 N N . GLY A 1 84 ? -21.408 1.868 14.266 1.00 47.06 84 GLY A N 1
ATOM 643 C CA . GLY A 1 84 ? -22.364 2.960 14.029 1.00 47.06 84 GLY A CA 1
ATOM 644 C C . GLY A 1 84 ? -23.206 2.879 12.754 1.00 47.06 84 GLY A C 1
ATOM 645 O O . GLY A 1 84 ? -24.328 3.375 12.740 1.00 47.06 84 GLY A O 1
ATOM 646 N N . ALA A 1 85 ? -22.726 2.224 11.697 1.00 43.12 85 ALA A N 1
ATOM 647 C CA . ALA A 1 85 ? -23.501 2.036 10.471 1.00 43.12 85 ALA A CA 1
ATOM 648 C C . ALA A 1 85 ? -23.015 0.786 9.722 1.00 43.12 85 ALA A C 1
ATOM 650 O O . ALA A 1 85 ? -21.947 0.806 9.127 1.00 43.12 85 ALA A O 1
ATOM 651 N N . GLY A 1 86 ? -23.799 -0.295 9.816 1.00 49.88 86 GLY A N 1
ATOM 652 C CA . GLY A 1 86 ? -23.783 -1.487 8.954 1.00 49.88 86 GLY A CA 1
ATOM 653 C C . GLY A 1 86 ? -22.438 -2.174 8.704 1.00 49.88 86 GLY A C 1
ATOM 654 O O . GLY A 1 86 ? -21.708 -1.739 7.832 1.00 49.88 86 GLY A O 1
ATOM 655 N N . ASP A 1 87 ? -22.165 -3.292 9.393 1.00 53.50 87 ASP A N 1
ATOM 656 C CA . ASP A 1 87 ? -21.260 -4.387 8.968 1.00 53.50 87 ASP A CA 1
ATOM 657 C C . ASP A 1 87 ? -19.987 -4.004 8.170 1.00 53.50 87 ASP A C 1
ATOM 659 O O . ASP A 1 87 ? -19.542 -4.747 7.291 1.00 53.50 87 ASP A O 1
ATOM 663 N N . ALA A 1 88 ? -19.361 -2.864 8.476 1.00 67.69 88 ALA A N 1
ATOM 664 C CA . ALA A 1 88 ? -18.169 -2.397 7.785 1.00 67.69 88 ALA A CA 1
ATOM 665 C C . ALA A 1 88 ? -16.985 -3.280 8.195 1.00 67.69 88 ALA A C 1
ATOM 667 O O . ALA A 1 88 ? -16.238 -2.997 9.128 1.00 67.69 88 ALA A O 1
ATOM 668 N N . ARG A 1 89 ? -16.847 -4.421 7.522 1.00 81.94 89 ARG A N 1
ATOM 669 C CA . ARG A 1 89 ? -15.763 -5.385 7.706 1.00 81.94 89 ARG A CA 1
ATOM 670 C C . ARG A 1 89 ? -14.798 -5.265 6.540 1.00 81.94 89 ARG A C 1
ATOM 672 O O . ARG A 1 89 ? -15.199 -4.958 5.420 1.00 81.94 89 ARG A O 1
ATOM 679 N N . LEU A 1 90 ? -13.526 -5.549 6.797 1.00 89.12 90 LEU A N 1
ATOM 680 C CA . LEU A 1 90 ? -12.565 -5.739 5.718 1.00 89.12 90 LEU A CA 1
ATOM 681 C C . LEU A 1 90 ? -12.926 -7.009 4.945 1.00 89.12 90 LEU A C 1
ATOM 683 O O . LEU A 1 90 ? -12.950 -8.095 5.526 1.00 89.12 90 LEU A O 1
ATOM 687 N N . MET A 1 91 ? -13.193 -6.858 3.652 1.00 91.00 91 MET A N 1
ATOM 688 C CA . MET A 1 91 ? -13.431 -7.963 2.728 1.00 91.00 91 MET A CA 1
ATOM 689 C C . MET A 1 91 ? -12.170 -8.155 1.900 1.00 91.00 91 MET A C 1
ATOM 691 O O . MET A 1 91 ? -11.757 -7.227 1.209 1.00 91.00 91 MET A O 1
ATOM 695 N N . LYS A 1 92 ? -11.519 -9.321 1.998 1.00 93.56 92 LYS A N 1
ATOM 696 C CA . LYS A 1 92 ? -10.333 -9.608 1.179 1.00 93.56 92 LYS A CA 1
ATOM 697 C C . LYS A 1 92 ? -10.772 -9.730 -0.276 1.00 93.56 92 LYS A C 1
ATOM 699 O O . LYS A 1 92 ? -11.644 -10.540 -0.575 1.00 93.56 92 LYS A O 1
ATOM 704 N N . VAL A 1 93 ? -10.153 -8.948 -1.151 1.00 93.94 93 VAL A N 1
ATOM 705 C CA . VAL A 1 93 ? -10.501 -8.878 -2.578 1.00 93.94 93 VAL A CA 1
ATOM 706 C C . VAL A 1 93 ? -9.350 -9.278 -3.490 1.00 93.94 93 VAL A C 1
ATOM 708 O O . VAL A 1 93 ? -9.598 -9.760 -4.588 1.00 93.94 93 VAL A O 1
ATOM 711 N N . ASP A 1 94 ? -8.106 -9.113 -3.039 1.00 95.38 94 ASP A N 1
ATOM 712 C CA . ASP A 1 94 ? -6.914 -9.438 -3.824 1.00 95.38 94 ASP A CA 1
ATOM 713 C C . ASP A 1 94 ? -5.686 -9.592 -2.906 1.00 95.38 94 ASP A C 1
ATOM 715 O O . ASP A 1 94 ? -5.806 -9.627 -1.674 1.00 95.38 94 ASP A O 1
ATOM 719 N N . ASP A 1 95 ? -4.503 -9.656 -3.505 1.00 96.19 95 ASP A N 1
ATOM 720 C CA . ASP A 1 95 ? -3.208 -9.626 -2.851 1.00 96.19 95 ASP A CA 1
ATOM 721 C C . ASP A 1 95 ? -2.233 -8.698 -3.597 1.00 96.19 95 ASP A C 1
ATOM 723 O O . ASP A 1 95 ? -2.059 -8.768 -4.811 1.00 96.19 95 ASP A O 1
ATOM 727 N N . VAL A 1 96 ? -1.504 -7.864 -2.858 1.00 95.56 96 VAL A N 1
ATOM 728 C CA . VAL A 1 96 ? -0.344 -7.140 -3.381 1.00 95.56 96 VAL A CA 1
ATOM 729 C C . VAL A 1 96 ? 0.842 -8.096 -3.418 1.00 95.56 96 VAL A C 1
ATOM 731 O O . VAL A 1 96 ? 1.334 -8.558 -2.381 1.00 95.56 96 VAL A O 1
ATOM 734 N N . PHE A 1 97 ? 1.320 -8.389 -4.624 1.00 94.25 97 PHE A N 1
ATOM 735 C CA . PHE A 1 97 ? 2.482 -9.244 -4.829 1.00 94.25 97 PHE A CA 1
ATOM 736 C C . PHE A 1 97 ? 3.748 -8.610 -4.238 1.00 94.25 97 PHE A C 1
ATOM 738 O O . PHE A 1 97 ? 4.063 -7.450 -4.512 1.00 94.25 97 PHE A O 1
ATOM 745 N N . ILE A 1 98 ? 4.501 -9.393 -3.462 1.00 92.88 98 ILE A N 1
ATOM 746 C CA . ILE A 1 98 ? 5.826 -9.019 -2.967 1.00 92.88 98 ILE A CA 1
ATOM 747 C C . ILE A 1 98 ? 6.862 -9.872 -3.685 1.00 92.88 98 ILE A C 1
ATOM 749 O O . ILE A 1 98 ? 6.832 -11.101 -3.638 1.00 92.88 98 ILE A O 1
ATOM 753 N N . LEU A 1 99 ? 7.811 -9.210 -4.331 1.00 90.38 99 LEU A N 1
ATOM 754 C CA . LEU A 1 99 ? 8.890 -9.871 -5.038 1.00 90.38 99 LEU A CA 1
ATOM 755 C C . LEU A 1 99 ? 9.720 -10.732 -4.069 1.00 90.38 99 LEU A C 1
ATOM 757 O O . LEU A 1 99 ? 10.252 -10.222 -3.086 1.00 90.38 99 LEU A O 1
ATOM 761 N N . PHE A 1 100 ? 9.841 -12.028 -4.369 1.00 88.25 100 PHE A N 1
ATOM 762 C CA . PHE A 1 100 ? 10.555 -13.020 -3.548 1.00 88.25 100 PHE A CA 1
ATOM 763 C C . PHE A 1 100 ? 10.089 -13.094 -2.078 1.00 88.25 100 PHE A C 1
ATOM 765 O O . PHE A 1 100 ? 10.849 -13.533 -1.215 1.00 88.25 100 PHE A O 1
ATOM 772 N N . GLY A 1 101 ? 8.856 -12.673 -1.778 1.00 86.69 101 GLY A N 1
ATOM 773 C CA . GLY A 1 101 ? 8.294 -12.675 -0.428 1.00 86.69 101 GLY A CA 1
ATOM 774 C C . GLY A 1 101 ? 6.822 -13.078 -0.402 1.00 86.69 101 GLY A C 1
ATOM 775 O O . GLY A 1 101 ? 6.210 -13.330 -1.438 1.00 86.69 101 GLY A O 1
ATOM 776 N N . SER A 1 102 ? 6.247 -13.139 0.799 1.00 90.19 102 SER A N 1
ATOM 777 C CA . SER A 1 102 ? 4.812 -13.386 0.965 1.00 90.19 102 SER A CA 1
ATOM 778 C C . SER A 1 102 ? 4.007 -12.183 0.487 1.00 90.19 102 SER A C 1
ATOM 780 O O . SER A 1 102 ? 4.332 -11.045 0.834 1.00 90.19 102 SER A O 1
ATOM 782 N N . SER A 1 103 ? 2.945 -12.439 -0.275 1.00 93.75 103 SER A N 1
ATOM 783 C CA . SER A 1 103 ? 2.004 -11.403 -0.689 1.00 93.75 103 SER A CA 1
ATOM 784 C C . SER A 1 103 ? 1.307 -10.757 0.512 1.00 93.75 103 SER A C 1
ATOM 786 O O . SER A 1 103 ? 1.255 -11.323 1.609 1.00 93.75 103 SER A O 1
ATOM 788 N N . ARG A 1 104 ? 0.794 -9.542 0.310 1.00 95.00 104 ARG A N 1
ATOM 789 C CA . ARG A 1 104 ? 0.055 -8.785 1.327 1.00 95.00 104 ARG A CA 1
ATOM 790 C C . ARG A 1 104 ? -1.417 -8.711 0.950 1.00 95.00 104 ARG A C 1
ATOM 792 O O . ARG A 1 104 ? -1.697 -8.282 -0.165 1.00 95.00 104 ARG A O 1
ATOM 799 N N . PRO A 1 105 ? -2.352 -9.084 1.831 1.00 96.38 105 PRO A N 1
ATOM 800 C CA . PRO A 1 105 ? -3.756 -9.097 1.460 1.00 96.38 105 PRO A CA 1
ATOM 801 C C . PRO A 1 105 ? -4.278 -7.675 1.229 1.00 96.38 105 PRO A C 1
ATOM 803 O O . PRO A 1 105 ? -3.958 -6.742 1.975 1.00 96.38 105 PRO A O 1
ATOM 806 N N . LEU A 1 106 ? -5.076 -7.534 0.169 1.00 96.19 106 LEU A N 1
ATOM 807 C CA . LEU A 1 106 ? -5.790 -6.320 -0.208 1.00 96.19 106 LEU A CA 1
ATOM 808 C C . LEU A 1 106 ? -7.265 -6.462 0.166 1.00 96.19 106 LEU A C 1
ATOM 810 O O . LEU A 1 106 ? -7.901 -7.482 -0.113 1.00 96.19 106 LEU A O 1
ATOM 814 N N . PHE A 1 107 ? -7.818 -5.410 0.752 1.00 95.50 107 PHE A N 1
ATOM 815 C CA . PHE A 1 107 ? -9.180 -5.366 1.249 1.00 95.50 107 PHE A CA 1
ATOM 816 C C . PHE A 1 107 ? -9.947 -4.162 0.710 1.00 95.50 107 PHE A C 1
ATOM 818 O O . PHE A 1 107 ? -9.390 -3.077 0.529 1.00 95.50 107 PHE A O 1
ATOM 825 N N . THR A 1 108 ? -11.258 -4.326 0.570 1.00 92.62 108 THR A N 1
ATOM 826 C CA . THR A 1 108 ? -12.209 -3.210 0.582 1.00 92.62 108 THR A CA 1
ATOM 827 C C . THR A 1 108 ? -12.795 -3.043 1.979 1.00 92.62 108 THR A C 1
ATOM 829 O O . THR A 1 108 ? -12.849 -3.989 2.772 1.00 92.62 108 THR A O 1
ATOM 832 N N . VAL A 1 109 ? -13.250 -1.829 2.289 1.00 86.19 109 VAL A N 1
ATOM 833 C CA . VAL A 1 109 ? -14.066 -1.577 3.480 1.00 86.19 109 VAL A CA 1
ATOM 834 C C . VAL A 1 109 ? -15.522 -1.845 3.113 1.00 86.19 109 VAL A C 1
ATOM 836 O O . VAL A 1 109 ? -16.122 -1.076 2.368 1.00 86.19 109 VAL A O 1
ATOM 839 N N . GLY A 1 110 ? -16.074 -2.948 3.615 1.00 83.06 110 GLY A N 1
ATOM 840 C CA . GLY A 1 110 ? -17.417 -3.406 3.275 1.00 83.06 110 GLY A CA 1
ATOM 841 C C . GLY A 1 110 ? -17.512 -4.088 1.906 1.00 83.06 110 GLY A C 1
ATOM 842 O O . GLY A 1 110 ? -16.510 -4.374 1.241 1.00 83.06 110 GLY A O 1
ATOM 843 N N . ILE A 1 111 ? -18.753 -4.380 1.516 1.00 81.38 111 ILE A N 1
ATOM 844 C CA . ILE A 1 111 ? -19.095 -4.950 0.211 1.00 81.38 111 ILE A CA 1
ATOM 845 C C . ILE A 1 111 ? -19.212 -3.800 -0.787 1.00 81.38 111 ILE A C 1
ATOM 847 O O . ILE A 1 111 ? -19.989 -2.875 -0.568 1.00 81.38 111 ILE A O 1
ATOM 851 N N . VAL A 1 112 ? -18.461 -3.882 -1.883 1.00 83.06 112 VAL A N 1
ATOM 852 C CA . VAL A 1 112 ? -18.539 -2.926 -2.992 1.00 83.06 112 VAL A CA 1
ATOM 853 C C . VAL A 1 112 ? -19.381 -3.564 -4.100 1.00 83.06 112 VAL A C 1
ATOM 855 O O . VAL A 1 112 ? -19.004 -4.637 -4.581 1.00 83.06 112 VAL A O 1
ATOM 858 N N . PRO A 1 113 ? -20.530 -2.976 -4.481 1.00 83.50 113 PRO A N 1
ATOM 859 C CA . PRO A 1 113 ? -21.340 -3.477 -5.586 1.00 83.50 113 PRO A CA 1
ATOM 860 C C . PRO A 1 113 ? -20.535 -3.575 -6.894 1.00 83.50 113 PRO A C 1
ATOM 862 O O . PRO A 1 113 ? -19.647 -2.755 -7.112 1.00 83.50 113 PRO A O 1
ATOM 865 N N . PRO A 1 114 ? -20.851 -4.515 -7.806 1.00 77.38 114 PRO A N 1
ATOM 866 C CA . PRO A 1 114 ? -20.092 -4.700 -9.049 1.00 77.38 114 PRO A CA 1
ATOM 867 C C . PRO A 1 114 ? -20.024 -3.464 -9.958 1.00 77.38 114 PRO A C 1
ATOM 869 O O . PRO A 1 114 ? -19.079 -3.325 -10.729 1.00 77.38 114 PRO A O 1
ATOM 872 N N . GLU A 1 115 ? -21.021 -2.581 -9.879 1.00 81.75 115 GLU A N 1
ATOM 873 C CA . GLU A 1 115 ? -21.083 -1.343 -10.668 1.00 81.75 115 GLU A CA 1
ATOM 874 C C . GLU A 1 115 ? -20.394 -0.154 -9.981 1.00 81.75 115 GLU A C 1
ATOM 876 O O . GLU A 1 115 ? -20.244 0.911 -10.578 1.00 81.75 115 GLU A O 1
ATOM 881 N N . GLU A 1 116 ? -19.944 -0.327 -8.738 1.00 84.94 116 GLU A N 1
ATOM 882 C CA . GLU A 1 116 ? -19.313 0.724 -7.952 1.00 84.94 116 GLU A CA 1
ATOM 883 C C . GLU A 1 116 ? -17.796 0.546 -7.881 1.00 84.94 116 GLU A C 1
ATOM 885 O O . GLU A 1 116 ? -17.245 -0.554 -7.859 1.00 84.94 116 GLU A O 1
ATOM 890 N N . THR A 1 117 ? -17.091 1.675 -7.827 1.00 88.56 117 THR A N 1
ATOM 891 C CA . THR A 1 117 ? -15.644 1.695 -7.616 1.00 88.56 117 THR A CA 1
ATOM 892 C C . THR A 1 117 ? -15.360 2.054 -6.169 1.00 88.56 117 THR A C 1
ATOM 894 O O . THR A 1 117 ? -15.782 3.105 -5.688 1.00 88.56 117 THR A O 1
ATOM 897 N N . ALA A 1 118 ? -14.591 1.209 -5.480 1.00 90.12 118 ALA A N 1
ATOM 898 C CA . ALA A 1 118 ? -14.094 1.541 -4.154 1.00 90.12 118 ALA A CA 1
ATOM 899 C C . ALA A 1 118 ? -13.264 2.828 -4.246 1.00 90.12 118 ALA A C 1
ATOM 901 O O . ALA A 1 118 ? -12.304 2.885 -5.013 1.00 90.12 118 ALA A O 1
ATOM 902 N N . THR A 1 119 ? -13.597 3.855 -3.469 1.00 91.31 119 THR A N 1
ATOM 903 C CA . THR A 1 119 ? -12.792 5.090 -3.403 1.00 91.31 119 THR A CA 1
ATOM 904 C C . THR A 1 119 ? -11.496 4.885 -2.620 1.00 91.31 119 THR A C 1
ATOM 906 O O . THR A 1 119 ? -10.548 5.658 -2.760 1.00 91.31 119 THR A O 1
ATOM 909 N N . ARG A 1 120 ? -11.447 3.815 -1.820 1.00 91.94 120 ARG A N 1
ATOM 910 C CA . ARG A 1 120 ? -10.322 3.417 -0.987 1.00 91.94 120 ARG A CA 1
ATOM 911 C C . ARG A 1 120 ? -10.217 1.903 -0.898 1.00 91.94 120 ARG A C 1
ATOM 913 O O . ARG A 1 120 ? -11.221 1.214 -0.730 1.00 91.94 120 ARG A O 1
ATOM 920 N N . VAL A 1 121 ? -8.985 1.417 -0.908 1.00 94.88 121 VAL A N 1
ATOM 921 C CA . VAL A 1 121 ? -8.633 0.038 -0.567 1.00 94.88 121 VAL A CA 1
ATOM 922 C C . VAL A 1 121 ? -7.611 0.031 0.567 1.00 94.88 121 VAL A C 1
ATOM 924 O O . VAL A 1 121 ? -6.951 1.037 0.843 1.00 94.88 121 VAL A O 1
ATOM 927 N N . VAL A 1 122 ? -7.511 -1.096 1.262 1.00 96.12 122 VAL A N 1
ATOM 928 C CA . VAL A 1 122 ? -6.662 -1.262 2.442 1.00 96.12 122 VAL A CA 1
ATOM 929 C C . VAL A 1 122 ? -5.714 -2.434 2.226 1.00 96.12 122 VAL A C 1
ATOM 931 O O . VAL A 1 122 ? -6.153 -3.505 1.830 1.00 96.12 122 VAL A O 1
ATOM 934 N N . VAL A 1 123 ? -4.426 -2.256 2.506 1.00 96.94 123 VAL A N 1
ATOM 935 C CA . VAL A 1 123 ? -3.413 -3.321 2.451 1.00 96.94 123 VAL A CA 1
ATOM 936 C C . VAL A 1 123 ? -2.909 -3.602 3.857 1.00 96.94 123 VAL A C 1
ATOM 938 O O . VAL A 1 123 ? -2.534 -2.676 4.574 1.00 96.94 123 VAL A O 1
ATOM 941 N N . GLU A 1 124 ? -2.849 -4.869 4.252 1.00 95.31 124 GLU A N 1
ATOM 942 C CA . GLU A 1 124 ? -2.186 -5.270 5.498 1.00 95.31 124 GLU A CA 1
ATOM 943 C C . GLU A 1 124 ? -0.677 -5.408 5.262 1.00 95.31 124 GLU A C 1
ATOM 945 O O . GLU A 1 124 ? -0.204 -6.341 4.613 1.00 95.31 124 GLU A O 1
ATOM 950 N N . ALA A 1 125 ? 0.099 -4.444 5.757 1.00 93.94 125 ALA A N 1
ATOM 951 C CA . ALA A 1 125 ? 1.551 -4.407 5.590 1.00 93.94 125 ALA A CA 1
ATOM 952 C C . ALA A 1 125 ? 2.265 -5.434 6.479 1.00 93.94 125 ALA A C 1
ATOM 954 O O . ALA A 1 125 ? 3.269 -6.030 6.077 1.00 93.94 125 ALA A O 1
ATOM 955 N N . SER A 1 126 ? 1.739 -5.633 7.685 1.00 91.50 126 SER A N 1
ATOM 956 C CA . SER A 1 126 ? 2.146 -6.630 8.674 1.00 91.50 126 SER A CA 1
ATOM 957 C C . SER A 1 126 ? 0.983 -6.885 9.636 1.00 91.50 126 SER A C 1
ATOM 959 O O . SER A 1 126 ? -0.062 -6.251 9.504 1.00 91.50 126 SER A O 1
ATOM 961 N N . ASP A 1 127 ? 1.182 -7.782 10.603 1.00 91.06 127 ASP A N 1
ATOM 962 C CA . ASP A 1 127 ? 0.192 -8.065 11.647 1.00 91.06 127 ASP A CA 1
ATOM 963 C C . ASP A 1 127 ? -0.296 -6.766 12.315 1.00 91.06 127 ASP A C 1
ATOM 965 O O . ASP A 1 127 ? 0.519 -5.925 12.705 1.00 91.06 127 ASP A O 1
ATOM 969 N N . ASP A 1 128 ? -1.617 -6.584 12.334 1.00 90.88 128 ASP A N 1
ATOM 970 C CA . ASP A 1 128 ? -2.339 -5.391 12.802 1.00 90.88 128 ASP A CA 1
ATOM 971 C C . ASP A 1 128 ? -1.791 -4.035 12.296 1.00 90.88 128 ASP A C 1
ATOM 973 O O . ASP A 1 128 ? -1.791 -3.029 13.002 1.00 90.88 128 ASP A O 1
ATOM 977 N N . CYS A 1 129 ? -1.306 -3.980 11.053 1.00 94.31 129 CYS A N 1
ATOM 978 C CA . CYS A 1 129 ? -0.719 -2.778 10.458 1.00 94.31 129 CYS A CA 1
ATOM 979 C C . CYS A 1 129 ? -1.273 -2.554 9.052 1.00 94.31 129 CYS A C 1
ATOM 981 O O . CYS A 1 129 ? -0.838 -3.175 8.080 1.00 94.31 129 CYS A O 1
ATOM 983 N N . TYR A 1 130 ? -2.230 -1.634 8.939 1.00 95.06 130 TYR A N 1
ATOM 984 C CA . TYR A 1 130 ? -2.994 -1.405 7.718 1.00 95.06 130 TYR A CA 1
ATOM 985 C C . TYR A 1 130 ? -2.656 -0.070 7.056 1.00 95.06 130 TYR A C 1
ATOM 987 O O . TYR A 1 130 ? -2.561 0.980 7.697 1.00 95.06 130 TYR A O 1
ATOM 995 N N . LEU A 1 131 ? -2.502 -0.121 5.738 1.00 95.75 131 LEU A N 1
ATOM 996 C CA . LEU A 1 131 ? -2.237 1.011 4.863 1.00 95.75 131 LEU A CA 1
ATOM 997 C C . LEU A 1 131 ? -3.453 1.310 4.011 1.00 95.75 131 LEU A C 1
ATOM 999 O O . LEU A 1 131 ? -4.022 0.426 3.382 1.00 95.75 131 LEU A O 1
ATOM 1003 N N . THR A 1 132 ? -3.801 2.583 3.947 1.00 94.69 132 THR A N 1
ATOM 1004 C CA . THR A 1 132 ? -4.847 3.088 3.066 1.00 94.69 132 THR A CA 1
ATOM 1005 C C . THR A 1 132 ? -4.254 3.492 1.722 1.00 94.69 132 THR A C 1
ATOM 1007 O O . THR A 1 132 ? -3.251 4.212 1.686 1.00 94.69 132 THR A O 1
ATOM 1010 N N . TYR A 1 133 ? -4.903 3.060 0.643 1.00 95.62 133 TYR A N 1
ATOM 1011 C CA . TYR A 1 133 ? -4.650 3.512 -0.718 1.00 95.62 133 TYR A CA 1
ATOM 1012 C C . TYR A 1 133 ? -5.925 4.138 -1.294 1.00 95.62 133 TYR A C 1
ATOM 1014 O O . TYR A 1 133 ? -6.972 3.492 -1.351 1.00 95.62 133 TYR A O 1
ATOM 1022 N N . ASP A 1 134 ? -5.834 5.391 -1.725 1.00 95.00 134 ASP A N 1
ATOM 1023 C CA . ASP A 1 134 ? -6.956 6.160 -2.263 1.00 95.00 134 ASP A CA 1
ATOM 1024 C C . ASP A 1 134 ? -6.973 6.100 -3.798 1.00 95.00 134 ASP A C 1
ATOM 1026 O O . ASP A 1 134 ? -5.920 6.084 -4.442 1.00 95.00 134 ASP A O 1
ATOM 1030 N N . LEU A 1 135 ? -8.171 6.073 -4.387 1.00 95.38 135 LEU A N 1
ATOM 1031 C CA . LEU A 1 135 ? -8.378 6.026 -5.835 1.00 95.38 135 LEU A CA 1
ATOM 1032 C C . LEU A 1 135 ? -7.720 7.228 -6.535 1.00 95.38 135 LEU A C 1
ATOM 1034 O O . LEU A 1 135 ? -7.907 8.384 -6.148 1.00 95.38 135 LEU A O 1
ATOM 1038 N N . VAL A 1 136 ? -6.976 6.963 -7.608 1.00 94.12 136 VAL A N 1
ATOM 1039 C CA . VAL A 1 136 ? -6.381 7.999 -8.457 1.00 94.12 136 VAL A CA 1
ATOM 1040 C C . VAL A 1 136 ? -7.400 8.467 -9.496 1.00 94.12 136 VAL A C 1
ATOM 1042 O O . VAL A 1 136 ? -7.991 7.654 -10.197 1.00 94.12 136 VAL A O 1
ATOM 1045 N N . GLY A 1 137 ? -7.556 9.786 -9.645 1.00 83.44 137 GLY A N 1
ATOM 1046 C CA . GLY A 1 137 ? -8.324 10.382 -10.748 1.00 83.44 137 GLY A CA 1
ATOM 1047 C C . GLY A 1 137 ? -9.810 10.646 -10.483 1.00 83.44 137 GLY A C 1
ATOM 1048 O O . GLY A 1 137 ? -10.462 11.189 -11.365 1.00 83.44 137 GLY A O 1
ATOM 1049 N N . GLY A 1 138 ? -10.320 10.361 -9.279 1.00 65.69 138 GLY A N 1
ATOM 1050 C CA . GLY A 1 138 ? -11.736 10.560 -8.933 1.00 65.69 138 GLY A CA 1
ATOM 1051 C C . GLY A 1 138 ? -12.678 9.516 -9.562 1.00 65.69 138 GLY A C 1
ATOM 1052 O O . GLY A 1 138 ? -12.234 8.721 -10.394 1.00 65.69 138 GLY A O 1
ATOM 1053 N N . PRO A 1 139 ? -13.943 9.446 -9.106 1.00 55.38 139 PRO A N 1
ATOM 1054 C CA . PRO A 1 139 ? -14.963 8.587 -9.706 1.00 55.38 139 PRO A CA 1
ATOM 1055 C C . PRO A 1 139 ? -15.359 9.040 -11.117 1.00 55.38 139 PRO A C 1
ATOM 1057 O O . PRO A 1 139 ? -15.449 10.269 -11.345 1.00 55.38 139 PRO A O 1
#

pLDDT: mean 84.79, std 12.82, range [43.12, 96.94]

Radius of gyration: 17.48 Å; chains: 1; bounding box: 57×35×42 Å

Secondary structure (DSSP, 8-state):
--HHHHHHHHHHHHHHTTSHHHHHHHTPBPSSTT---SEEEETTEEEE-TT--TT-HHHHHHS-HHHHHS-S-B-GGGGS-SSSSS---EEEEEEE-BTTS--EEEEEESPPPTT---SEEEEEEETTEEEEEEESS--

Sequence (139 aa):
MVLVPVLLTLGVLGGAAFTSKVANHIGYGLPRERGLPYRIHYNGRDYRSHLTCAGAQWCEDEKTPEERAKPYCTPRAGLGLSEGAGDARLMKVDDVFILFGSSRPLFTVGIVPPEETATRVVVEASDDCYLTYDLVGGP